Protein AF-A0A6B3NWQ7-F1 (afdb_monomer)

Sequence (117 aa):
MTVEFEESGMHFGPFEGAACFPIETSDIYKSLQANMKIVEFVLARSHGNEVAELLFVEAKSTVPRDAAPFMDEIRQKLTNALVLITAILLERHGPENKRALPADFQRIRLSSVAFKL

Secondary structure (DSSP, 8-state):
-EEEEEETTEEEEEEETTTEE-TTT-HHHHHT-SS----SEEEEEEETTEEEEEEEE---S---SS-HHHHHHHHHHHHHHHHHHHHHHTTTT-HHHHHHS-HHHHT--TTTPEEE-

pLDDT: mean 93.66, std 4.52, r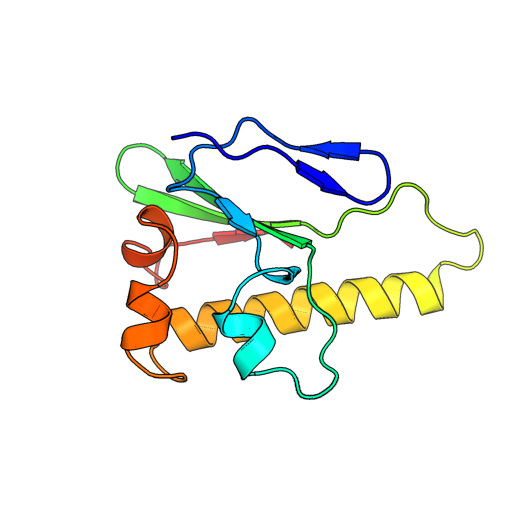ange [67.44, 98.44]

Mean predicted aligned error: 3.35 Å

Solvent-accessible surface area (backbone atoms only — not comparable to full-atom values): 6685 Å² total; per-residue (Å²): 109,71,41,68,54,74,48,66,92,42,81,46,67,82,32,53,39,41,30,44,38,55,46,62,81,29,67,69,45,62,76,63,67,74,89,68,61,57,26,48,30,38,37,52,42,63,64,83,96,40,45,42,32,40,41,55,41,70,70,67,78,74,81,62,92,76,40,66,72,57,49,52,49,50,51,45,12,50,50,44,39,53,52,50,54,52,34,29,76,68,37,72,68,40,65,66,52,30,68,69,42,31,63,47,64,65,65,53,48,84,92,70,42,42,81,44,120

Organism: NCBI:txid2708063

Foldseek 3Di:
DFDWDADQNDIDDRDDQLFKAQLVPDPLCVVVDPVQAAARIWGFDDDPPARAEIEGHHDHPDADPPNPVVVVSVVRRLVVHVVSLVCVQVCVVHVVSLVVHRNNSVRHDPVRHYYHD

Structure (mmCIF, N/CA/C/O backbone):
data_AF-A0A6B3NWQ7-F1
#
_entry.id   AF-A0A6B3NWQ7-F1
#
loop_
_atom_site.group_PDB
_atom_site.id
_atom_site.type_symbol
_atom_site.label_atom_id
_atom_site.label_alt_id
_atom_site.label_comp_id
_atom_site.label_asym_id
_atom_site.label_entity_id
_atom_site.label_seq_id
_atom_site.pdbx_PDB_ins_code
_atom_site.Cartn_x
_atom_site.Cartn_y
_atom_site.Cartn_z
_atom_site.occupancy
_atom_site.B_iso_or_equiv
_atom_site.auth_seq_id
_atom_site.auth_comp_id
_atom_site.auth_asym_id
_atom_site.auth_atom_id
_atom_site.pdbx_PDB_model_num
ATOM 1 N N . MET A 1 1 ? -7.558 16.832 7.592 1.00 84.19 1 MET A N 1
ATOM 2 C CA . MET A 1 1 ? -6.353 17.418 6.960 1.00 84.19 1 MET A CA 1
ATOM 3 C C . MET A 1 1 ? -6.101 16.607 5.712 1.00 84.19 1 MET A C 1
ATOM 5 O O . MET A 1 1 ? -6.170 15.387 5.810 1.00 84.19 1 MET A O 1
ATOM 9 N N . THR A 1 2 ? -5.887 17.258 4.574 1.00 94.44 2 THR A N 1
ATOM 10 C CA . THR A 1 2 ? -5.625 16.583 3.300 1.00 94.44 2 THR A CA 1
ATOM 11 C C . THR A 1 2 ? -4.124 16.407 3.066 1.00 94.44 2 THR A C 1
ATOM 13 O O . THR A 1 2 ? -3.310 17.074 3.705 1.00 94.44 2 THR A O 1
ATOM 16 N N . VAL A 1 3 ? -3.770 15.477 2.185 1.00 93.88 3 VAL A N 1
ATOM 17 C CA . VAL A 1 3 ? -2.406 15.156 1.760 1.00 93.88 3 VAL A CA 1
ATOM 18 C C . VAL A 1 3 ? -2.346 15.273 0.238 1.00 93.88 3 VAL A C 1
ATOM 20 O O . VAL A 1 3 ? -3.188 14.707 -0.462 1.00 93.88 3 VAL A O 1
ATOM 23 N N . GLU A 1 4 ? -1.355 16.017 -0.244 1.00 96.31 4 GLU A N 1
ATOM 24 C CA . GLU A 1 4 ? -1.031 16.237 -1.655 1.00 96.31 4 GLU A CA 1
ATOM 25 C C . GLU A 1 4 ? 0.484 16.137 -1.821 1.00 96.31 4 GLU A C 1
ATOM 27 O O . GLU A 1 4 ? 1.230 16.528 -0.919 1.00 96.31 4 GLU A O 1
ATOM 32 N N . PHE A 1 5 ? 0.938 15.580 -2.940 1.00 94.38 5 PHE A N 1
ATOM 33 C CA . PHE A 1 5 ? 2.360 15.427 -3.240 1.00 94.38 5 PHE A CA 1
ATOM 34 C C . PHE A 1 5 ? 2.587 15.166 -4.732 1.00 94.38 5 PHE A C 1
ATOM 36 O O . PHE A 1 5 ? 1.671 14.774 -5.461 1.00 94.38 5 PHE A O 1
ATOM 43 N N . GLU A 1 6 ? 3.822 15.379 -5.180 1.00 94.56 6 GLU A N 1
ATOM 44 C CA . GLU A 1 6 ? 4.261 15.086 -6.542 1.00 94.56 6 GLU A CA 1
ATOM 45 C C . GLU A 1 6 ? 5.161 13.853 -6.548 1.00 94.56 6 GLU A C 1
ATOM 47 O O . GLU A 1 6 ? 6.160 13.834 -5.839 1.00 94.56 6 GLU A O 1
ATOM 52 N N . GLU A 1 7 ? 4.845 12.856 -7.378 1.00 93.00 7 GLU A N 1
ATOM 53 C CA . GLU A 1 7 ? 5.699 11.682 -7.582 1.00 93.00 7 GLU A CA 1
ATOM 54 C C . GLU A 1 7 ? 5.826 11.335 -9.057 1.00 93.00 7 GLU A C 1
ATOM 56 O O . GLU A 1 7 ? 4.848 11.339 -9.810 1.00 93.00 7 GLU A O 1
ATOM 61 N N . SER A 1 8 ? 7.050 11.033 -9.497 1.00 89.31 8 SER A N 1
ATOM 62 C CA . SER A 1 8 ? 7.358 10.765 -10.910 1.00 89.31 8 SER A CA 1
ATOM 63 C C . SER A 1 8 ? 6.816 11.837 -11.880 1.00 89.31 8 SER A C 1
ATOM 65 O O . SER A 1 8 ? 6.440 11.524 -13.008 1.00 89.31 8 SER A O 1
ATOM 67 N N . GLY A 1 9 ? 6.758 13.107 -11.461 1.00 91.44 9 GLY A N 1
ATOM 68 C CA . GLY A 1 9 ? 6.219 14.213 -12.267 1.00 91.44 9 GLY A CA 1
ATOM 69 C C . GLY A 1 9 ? 4.689 14.241 -12.391 1.00 91.44 9 GLY A C 1
ATOM 70 O O . GLY A 1 9 ? 4.164 14.912 -13.278 1.00 91.44 9 GLY A O 1
ATOM 71 N N . MET A 1 10 ? 3.973 13.506 -11.537 1.00 92.69 10 MET A N 1
ATOM 72 C CA . MET A 1 10 ? 2.512 13.498 -11.443 1.00 92.69 10 MET A CA 1
ATOM 73 C C . MET A 1 10 ? 2.069 14.063 -10.094 1.00 92.69 10 MET A C 1
ATOM 75 O O . MET A 1 10 ? 2.694 13.783 -9.077 1.00 92.69 10 MET A O 1
ATOM 79 N N . HIS A 1 11 ? 0.968 14.814 -10.080 1.00 95.00 11 HIS A N 1
ATOM 80 C CA . HIS A 1 11 ? 0.368 15.344 -8.856 1.00 95.00 11 HIS A CA 1
ATOM 81 C C . HIS A 1 11 ? -0.707 14.390 -8.324 1.00 95.00 11 HIS A C 1
ATOM 83 O O . HIS A 1 11 ? -1.620 14.009 -9.063 1.00 95.00 11 HIS A O 1
ATOM 89 N N . PHE A 1 12 ? -0.629 14.035 -7.042 1.00 95.62 12 PHE A N 1
ATOM 90 C CA . PHE A 1 12 ? -1.570 13.146 -6.368 1.00 95.62 12 PHE A CA 1
ATOM 91 C C . PHE A 1 12 ? -2.305 13.862 -5.231 1.00 95.62 12 PHE A C 1
ATOM 93 O O . PHE A 1 12 ? -1.713 14.627 -4.474 1.00 95.62 12 PHE A O 1
ATOM 100 N N . GLY A 1 13 ? -3.601 13.568 -5.095 1.00 95.25 13 GLY A N 1
ATOM 101 C CA . GLY A 1 13 ? -4.487 14.176 -4.104 1.00 95.25 13 GLY A CA 1
ATOM 102 C C . GLY A 1 13 ? -5.329 15.341 -4.653 1.00 95.25 13 GLY A C 1
ATOM 103 O O . GLY A 1 13 ? -5.388 15.533 -5.872 1.00 95.25 13 GLY A O 1
ATOM 104 N N . PRO A 1 14 ? -6.021 16.094 -3.777 1.00 96.00 14 PRO A N 1
ATOM 105 C CA . PRO A 1 14 ? -6.060 15.921 -2.323 1.00 96.00 14 PRO A CA 1
ATOM 106 C C . PRO A 1 14 ? -6.665 14.590 -1.894 1.00 96.00 14 PRO A C 1
ATOM 108 O O . PRO A 1 14 ? -7.764 14.223 -2.308 1.00 96.00 14 PRO A O 1
ATOM 111 N N . PHE A 1 15 ? -5.964 13.890 -1.007 1.00 96.44 15 PHE A N 1
ATOM 112 C CA . PHE A 1 15 ? -6.511 12.752 -0.276 1.00 96.44 15 PHE A CA 1
ATOM 113 C C . PHE A 1 15 ? -6.753 13.127 1.177 1.00 96.44 15 PHE A C 1
ATOM 115 O O . PHE A 1 15 ? -6.005 13.913 1.750 1.00 96.44 15 PHE A O 1
ATOM 122 N N . GLU A 1 16 ? -7.757 12.533 1.814 1.00 96.31 16 GLU A N 1
ATOM 123 C CA . GLU A 1 16 ? -7.884 12.635 3.265 1.00 96.31 16 GLU A CA 1
ATOM 124 C C . GLU A 1 16 ? -6.661 11.999 3.933 1.00 96.31 16 GLU A C 1
ATOM 126 O O . GLU A 1 16 ? -6.307 10.855 3.647 1.00 96.31 16 GLU A O 1
ATOM 131 N N . GLY A 1 17 ? -6.024 12.711 4.863 1.00 95.38 17 GLY A N 1
ATOM 132 C CA . GLY A 1 17 ? -4.836 12.211 5.558 1.00 95.38 17 GLY A CA 1
ATOM 133 C C . GLY A 1 17 ? -5.108 10.968 6.404 1.00 95.38 17 GLY A 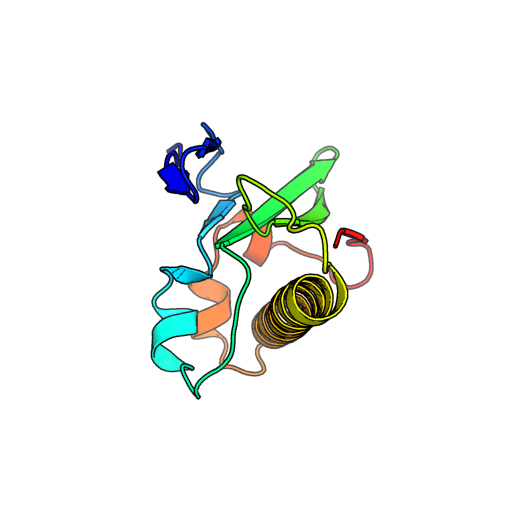C 1
ATOM 134 O O . GLY A 1 17 ? -4.187 10.219 6.694 1.00 95.38 17 GLY A O 1
ATOM 135 N N . ALA A 1 18 ? -6.371 10.710 6.759 1.00 96.19 18 ALA A N 1
ATOM 136 C CA . ALA A 1 18 ? -6.791 9.460 7.390 1.00 96.19 18 ALA A CA 1
ATOM 137 C C . ALA A 1 18 ? -6.737 8.255 6.433 1.00 96.19 18 ALA A C 1
ATOM 139 O O . ALA A 1 18 ? -6.559 7.131 6.902 1.00 96.19 18 ALA A O 1
ATOM 140 N N . ALA A 1 19 ? -6.867 8.502 5.128 1.00 96.62 19 ALA A N 1
ATOM 141 C CA . ALA A 1 19 ? -7.031 7.503 4.080 1.00 96.62 19 ALA A CA 1
ATOM 142 C C . ALA A 1 19 ? -5.775 7.303 3.218 1.00 96.62 19 ALA A C 1
ATOM 144 O O . ALA A 1 19 ? -5.718 6.346 2.453 1.00 96.62 19 ALA A O 1
ATOM 145 N N . CYS A 1 20 ? -4.766 8.170 3.320 1.00 97.69 20 CYS A N 1
ATOM 146 C CA . CYS A 1 20 ? -3.546 8.085 2.521 1.00 97.69 20 CYS A CA 1
ATOM 147 C C . CYS A 1 20 ? -2.329 7.785 3.392 1.00 97.69 20 CYS A C 1
ATOM 149 O O . CYS A 1 20 ? -2.036 8.524 4.330 1.00 97.69 20 CYS A O 1
ATOM 151 N N . PHE A 1 21 ? -1.591 6.732 3.043 1.00 97.25 21 PHE A N 1
ATOM 152 C CA . PHE A 1 21 ? -0.323 6.384 3.670 1.00 97.25 21 PHE A CA 1
ATOM 153 C C . PHE A 1 21 ? 0.837 6.508 2.666 1.00 97.25 21 PHE A C 1
ATOM 155 O O . PHE A 1 21 ? 1.013 5.602 1.848 1.00 97.25 21 PHE A O 1
ATOM 162 N N . PRO A 1 22 ? 1.638 7.592 2.721 1.00 95.81 22 PRO A N 1
ATOM 163 C CA . PRO A 1 22 ? 2.853 7.762 1.918 1.00 95.81 22 PRO A CA 1
ATOM 164 C C . PRO A 1 22 ? 3.961 6.832 2.434 1.00 95.81 22 PRO A C 1
ATOM 166 O O . PRO A 1 22 ? 4.822 7.216 3.226 1.00 95.81 22 PRO A O 1
ATOM 169 N N . ILE A 1 23 ? 3.873 5.551 2.077 1.00 95.31 23 ILE A N 1
ATOM 170 C CA . ILE A 1 23 ? 4.696 4.498 2.674 1.00 95.31 23 ILE A CA 1
ATOM 171 C C . ILE A 1 23 ? 6.186 4.697 2.382 1.00 95.31 23 ILE A C 1
ATOM 173 O O . ILE A 1 23 ? 6.985 4.484 3.294 1.00 95.31 23 ILE A O 1
ATOM 177 N N . GLU A 1 24 ? 6.562 5.167 1.186 1.00 94.62 24 GLU A N 1
ATOM 178 C CA . GLU A 1 24 ? 7.970 5.367 0.811 1.00 94.62 24 GLU A CA 1
ATOM 179 C C . GLU A 1 24 ? 8.676 6.401 1.704 1.00 94.62 24 GLU A C 1
ATOM 181 O O . GLU A 1 24 ? 9.834 6.229 2.092 1.00 94.62 24 GLU A O 1
ATOM 186 N N . THR A 1 25 ? 7.964 7.449 2.116 1.00 92.44 25 THR A N 1
ATOM 187 C CA . THR A 1 25 ? 8.524 8.520 2.952 1.00 92.44 25 THR A CA 1
ATOM 188 C C . THR A 1 25 ? 8.254 8.327 4.447 1.00 92.44 25 THR A C 1
ATOM 190 O O . THR A 1 25 ? 8.761 9.102 5.268 1.00 92.44 25 THR A O 1
ATOM 193 N N . SER A 1 26 ? 7.520 7.275 4.824 1.00 92.62 26 SER A N 1
ATOM 194 C CA . SER A 1 26 ? 7.131 6.993 6.209 1.00 92.62 26 SER A CA 1
ATOM 195 C C . SER A 1 26 ? 8.304 6.577 7.104 1.00 92.62 26 SER A C 1
ATOM 197 O O . SER A 1 26 ? 9.211 5.849 6.694 1.00 92.62 26 SER A O 1
ATOM 199 N N . ASP A 1 27 ? 8.250 6.972 8.378 1.00 92.31 27 ASP A N 1
ATOM 200 C CA . ASP A 1 27 ? 9.250 6.565 9.375 1.00 92.31 27 ASP A CA 1
ATOM 201 C C . ASP A 1 27 ? 9.224 5.054 9.637 1.00 92.31 27 ASP A C 1
ATOM 203 O O . ASP A 1 27 ? 10.271 4.446 9.865 1.00 92.31 27 ASP A O 1
ATOM 207 N N . ILE A 1 28 ? 8.044 4.431 9.519 1.00 91.19 28 ILE A N 1
ATOM 208 C CA . ILE A 1 28 ? 7.877 2.977 9.624 1.00 91.19 28 ILE A CA 1
ATOM 209 C C . ILE A 1 28 ? 8.771 2.287 8.590 1.00 91.19 28 ILE A C 1
ATOM 211 O O . ILE A 1 28 ? 9.595 1.448 8.948 1.00 91.19 28 ILE A O 1
ATOM 215 N N . TYR A 1 29 ? 8.663 2.670 7.316 1.00 91.69 29 TYR A N 1
ATOM 216 C CA . TYR A 1 29 ? 9.481 2.088 6.256 1.00 91.69 29 TYR A CA 1
ATOM 217 C C . TYR A 1 29 ? 10.971 2.417 6.420 1.00 91.69 29 TYR A C 1
ATOM 219 O O . TYR A 1 29 ? 11.797 1.510 6.321 1.00 91.69 29 TYR A O 1
ATOM 227 N N . LYS A 1 30 ? 11.326 3.668 6.751 1.00 91.06 30 LYS A N 1
ATOM 228 C CA . LYS A 1 30 ? 12.725 4.071 7.000 1.00 91.06 30 LYS A CA 1
ATOM 229 C C . LYS A 1 30 ? 13.381 3.245 8.108 1.00 91.06 30 LYS A C 1
ATOM 231 O O . LYS A 1 30 ? 14.537 2.861 7.974 1.00 91.06 30 LYS A O 1
ATOM 236 N N . SER A 1 31 ? 12.645 2.922 9.172 1.00 87.88 31 SER A N 1
ATOM 237 C CA . SER A 1 31 ? 13.154 2.089 10.270 1.00 87.88 31 SER A CA 1
ATOM 238 C C . SER A 1 31 ? 13.399 0.628 9.868 1.00 87.88 31 SER A C 1
ATOM 240 O O . SER A 1 31 ? 14.233 -0.049 10.465 1.00 87.88 31 SER A O 1
ATOM 242 N N . LEU A 1 32 ? 12.696 0.150 8.837 1.00 83.12 32 LEU A N 1
ATOM 243 C CA . LEU A 1 32 ? 12.759 -1.222 8.332 1.00 83.12 32 LEU A CA 1
ATOM 244 C C . LEU A 1 32 ? 13.655 -1.364 7.092 1.00 83.12 32 LEU A C 1
ATOM 246 O O . LEU A 1 32 ? 13.755 -2.467 6.552 1.00 83.12 32 LEU A O 1
ATOM 250 N N . GLN A 1 33 ? 14.282 -0.283 6.611 1.00 76.12 33 GLN A N 1
ATOM 251 C CA . GLN A 1 33 ? 15.027 -0.275 5.350 1.00 76.12 33 GLN A CA 1
ATOM 252 C C . GLN A 1 33 ? 16.179 -1.295 5.343 1.00 76.12 33 GLN A C 1
ATOM 254 O O . GLN A 1 33 ? 17.284 -1.045 5.816 1.00 76.12 33 GLN A O 1
ATOM 259 N N . ALA A 1 34 ? 15.916 -2.439 4.712 1.00 67.44 34 ALA A N 1
ATOM 260 C CA . ALA A 1 34 ? 16.880 -3.487 4.391 1.00 67.44 34 ALA A CA 1
ATOM 261 C C . ALA A 1 34 ? 17.026 -3.639 2.862 1.00 67.44 34 ALA A C 1
ATOM 263 O O . ALA A 1 34 ? 16.913 -4.740 2.328 1.00 67.44 34 ALA A O 1
ATOM 264 N N . ASN A 1 35 ? 17.225 -2.525 2.139 1.00 77.44 35 ASN A N 1
ATOM 265 C CA . ASN A 1 35 ? 17.291 -2.471 0.663 1.00 77.44 35 ASN A CA 1
ATOM 266 C C . ASN A 1 35 ? 16.019 -2.968 -0.061 1.00 77.44 35 ASN A C 1
ATOM 268 O O . ASN A 1 35 ? 16.080 -3.493 -1.174 1.00 77.44 35 ASN A O 1
ATOM 272 N N . MET A 1 36 ? 14.852 -2.819 0.566 1.00 89.50 36 MET A N 1
ATOM 273 C CA . MET A 1 36 ? 13.572 -3.275 0.024 1.00 89.50 36 MET A CA 1
ATOM 274 C C . MET A 1 36 ? 12.940 -2.190 -0.853 1.00 89.50 36 MET A C 1
ATOM 276 O O . MET A 1 36 ? 12.693 -1.106 -0.357 1.00 89.50 36 MET A O 1
ATOM 280 N N . LYS A 1 37 ? 12.620 -2.465 -2.125 1.00 94.06 37 LYS A N 1
ATOM 281 C CA . LYS A 1 37 ? 11.832 -1.524 -2.948 1.00 94.06 37 LYS A CA 1
ATOM 282 C C . LYS A 1 37 ? 10.380 -1.474 -2.461 1.00 94.06 37 LYS A C 1
ATOM 284 O O . LYS A 1 37 ? 9.828 -2.526 -2.141 1.00 94.06 37 LYS A O 1
ATOM 289 N N . ILE A 1 38 ? 9.7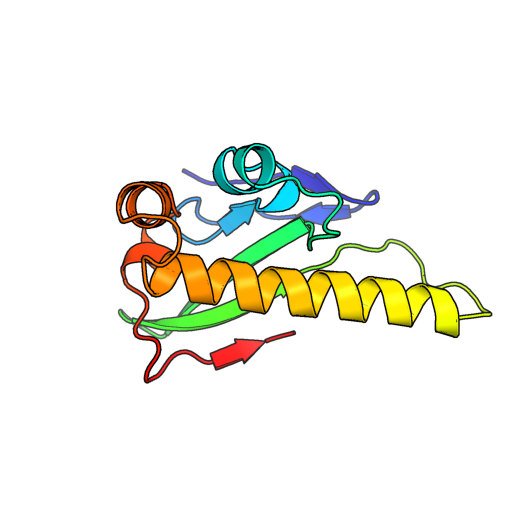51 -0.303 -2.460 1.00 96.44 38 ILE A N 1
ATOM 290 C CA . ILE A 1 38 ? 8.368 -0.110 -2.002 1.00 96.44 38 ILE A CA 1
ATOM 291 C C . ILE A 1 38 ? 7.591 0.775 -2.983 1.00 96.44 38 ILE A C 1
ATOM 293 O O . ILE A 1 38 ? 8.205 1.491 -3.771 1.00 96.44 38 ILE A O 1
ATOM 297 N N . VAL A 1 39 ? 6.261 0.668 -2.979 1.00 97.62 39 VAL A N 1
ATOM 298 C CA . VAL A 1 39 ? 5.382 1.594 -3.715 1.00 97.62 39 VAL A CA 1
ATOM 299 C C . VAL A 1 39 ? 5.401 2.978 -3.072 1.00 97.62 39 VAL A C 1
ATOM 301 O O . VAL A 1 39 ? 5.710 3.093 -1.890 1.00 97.62 39 VAL A O 1
ATOM 304 N N . GLU A 1 40 ? 4.996 4.001 -3.810 1.00 96.94 40 GLU A N 1
ATOM 305 C CA . GLU A 1 40 ? 4.980 5.381 -3.315 1.00 96.94 40 GLU A CA 1
ATOM 306 C C . GLU A 1 40 ? 4.005 5.563 -2.141 1.00 96.94 40 GLU A C 1
ATOM 308 O O . GLU A 1 40 ? 4.352 6.061 -1.064 1.00 96.94 40 GLU A O 1
ATOM 313 N N . PHE A 1 41 ? 2.766 5.093 -2.314 1.00 97.56 41 PHE A N 1
ATOM 314 C CA . PHE A 1 41 ? 1.726 5.234 -1.300 1.00 97.56 41 PHE A CA 1
ATOM 315 C C . PHE A 1 41 ? 0.651 4.148 -1.378 1.00 97.56 41 PHE A C 1
ATOM 317 O O . PHE A 1 41 ? 0.518 3.410 -2.358 1.00 97.56 41 PHE A O 1
ATOM 324 N N . VAL A 1 42 ? -0.135 4.057 -0.305 1.00 98.25 42 VAL A N 1
ATOM 325 C CA . VAL A 1 42 ? -1.305 3.185 -0.203 1.00 98.25 42 VAL A CA 1
ATOM 326 C C . VAL A 1 42 ? -2.525 4.030 0.151 1.00 98.25 42 VAL A C 1
ATOM 328 O O . VAL A 1 42 ? -2.449 4.885 1.035 1.00 98.25 42 VAL A O 1
ATOM 331 N N . LEU A 1 43 ? -3.654 3.785 -0.514 1.00 98.00 43 LEU A N 1
ATOM 332 C CA . LEU A 1 43 ? -4.934 4.428 -0.213 1.00 98.00 43 LEU A CA 1
ATOM 333 C C . LEU A 1 43 ? -5.913 3.443 0.417 1.00 98.00 43 LEU A C 1
ATOM 335 O O . LEU A 1 43 ? -6.126 2.353 -0.109 1.00 98.00 43 LEU A O 1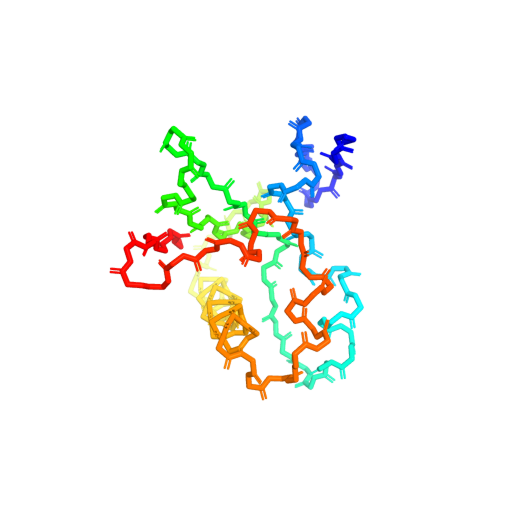
ATOM 339 N N . ALA A 1 44 ? -6.563 3.863 1.494 1.00 97.75 44 ALA A N 1
ATOM 340 C CA . ALA A 1 44 ? -7.735 3.212 2.053 1.00 97.75 44 ALA A CA 1
ATOM 341 C C . ALA A 1 44 ? -9.002 3.795 1.414 1.00 97.75 44 ALA A C 1
ATOM 343 O O . ALA A 1 44 ? -9.233 5.002 1.455 1.00 97.75 44 ALA A O 1
ATOM 344 N N . ARG A 1 45 ? -9.847 2.937 0.833 1.00 95.62 45 ARG A N 1
ATOM 345 C CA . ARG A 1 45 ? -11.154 3.336 0.299 1.00 95.62 45 ARG A CA 1
ATOM 346 C C . ARG A 1 45 ? -12.270 2.770 1.160 1.00 95.62 45 ARG A C 1
ATOM 348 O O . ARG A 1 45 ? -12.392 1.555 1.321 1.00 95.62 45 ARG A O 1
ATOM 355 N N . SER A 1 46 ? -13.107 3.664 1.673 1.00 92.38 46 SER A N 1
ATOM 356 C CA . SER A 1 46 ? -14.243 3.311 2.522 1.00 92.38 46 SER A CA 1
ATOM 357 C C . SER A 1 46 ? -15.530 3.172 1.716 1.00 92.38 46 SER A C 1
ATOM 359 O O . SER A 1 46 ? -15.839 4.020 0.881 1.00 92.38 46 SER A O 1
ATOM 361 N N . HIS A 1 47 ? -16.298 2.113 1.975 1.00 89.69 47 HIS A N 1
ATOM 362 C CA . HIS A 1 47 ? -17.667 1.948 1.484 1.00 89.69 47 HIS A CA 1
ATOM 363 C C . HIS A 1 47 ? -18.607 2.049 2.691 1.00 89.69 47 HIS A C 1
ATOM 365 O O . HIS A 1 47 ? -18.723 1.127 3.498 1.00 89.69 47 HIS A O 1
ATOM 371 N N . GLY A 1 48 ? -19.242 3.211 2.859 1.00 86.69 48 GLY A N 1
ATOM 372 C CA . GLY A 1 48 ? -19.935 3.539 4.105 1.00 86.69 48 GLY A CA 1
ATOM 373 C C . GLY A 1 48 ? -18.939 3.721 5.255 1.00 86.69 48 GLY A C 1
ATOM 374 O O . GLY A 1 48 ? -17.988 4.486 5.133 1.00 86.69 48 GLY A O 1
ATOM 375 N N . ASN A 1 49 ? -19.152 3.014 6.367 1.00 84.56 49 ASN A N 1
ATOM 376 C CA . ASN A 1 49 ? -18.332 3.146 7.582 1.00 84.56 49 ASN A CA 1
ATOM 377 C C . ASN A 1 49 ? -17.140 2.173 7.649 1.00 84.56 49 ASN A C 1
ATOM 379 O O . ASN A 1 49 ? -16.396 2.184 8.637 1.00 84.56 49 ASN A O 1
ATOM 383 N N . GLU A 1 50 ? -16.970 1.318 6.641 1.00 89.25 50 GLU A N 1
ATOM 384 C CA . GLU A 1 50 ? -15.924 0.297 6.606 1.00 89.25 50 GLU A CA 1
ATOM 385 C C . GLU A 1 50 ? -14.907 0.591 5.507 1.00 89.25 50 GLU A C 1
ATOM 387 O O . GLU A 1 50 ? -15.279 0.925 4.381 1.00 89.25 50 GLU A O 1
ATOM 392 N N . VAL A 1 51 ? -13.622 0.417 5.828 1.00 92.69 51 VAL A N 1
ATOM 393 C CA . VAL A 1 51 ? -12.558 0.396 4.820 1.00 92.69 51 VAL A CA 1
ATOM 394 C C . VAL A 1 51 ? -12.695 -0.898 4.034 1.00 92.69 51 VAL A C 1
ATOM 396 O O . VAL A 1 51 ? -12.429 -1.983 4.553 1.00 92.69 51 VAL A O 1
ATOM 399 N N . ALA A 1 52 ? -13.145 -0.770 2.793 1.00 94.00 52 ALA A N 1
ATOM 400 C CA . ALA A 1 52 ? -13.429 -1.896 1.921 1.00 94.00 52 ALA A CA 1
ATOM 401 C C . ALA A 1 52 ? -12.201 -2.300 1.106 1.00 94.00 52 ALA A C 1
ATOM 403 O O . ALA A 1 52 ? -12.059 -3.471 0.759 1.00 94.00 52 ALA A O 1
ATOM 404 N N . GLU A 1 53 ? -11.309 -1.355 0.796 1.00 97.69 53 GLU A N 1
ATOM 405 C CA . GLU A 1 53 ? -10.196 -1.613 -0.113 1.00 97.69 53 GLU A CA 1
ATOM 406 C C . GLU A 1 53 ? -8.908 -0.897 0.288 1.00 97.69 53 GLU A C 1
ATOM 408 O O . GLU A 1 53 ? -8.937 0.217 0.815 1.00 97.69 53 GLU A O 1
ATOM 413 N N . LEU A 1 54 ? -7.783 -1.535 -0.032 1.00 98.25 54 LEU A N 1
ATOM 414 C CA . LEU A 1 54 ? -6.447 -0.955 -0.023 1.00 98.25 54 LEU A CA 1
ATOM 415 C C . LEU A 1 54 ? -5.887 -0.933 -1.444 1.00 98.25 54 LEU A C 1
ATOM 417 O O . LEU A 1 54 ? -5.731 -1.991 -2.055 1.00 98.25 54 LEU A O 1
ATOM 421 N N . LEU A 1 55 ? -5.574 0.256 -1.954 1.00 98.25 55 LEU A N 1
ATOM 422 C CA . LEU A 1 55 ? -4.993 0.463 -3.278 1.00 98.25 55 LEU A CA 1
ATOM 423 C C . LEU A 1 55 ? -3.506 0.772 -3.131 1.00 98.25 55 LEU A C 1
ATOM 425 O O . LEU A 1 55 ? -3.149 1.760 -2.494 1.00 98.25 55 LEU A O 1
ATOM 429 N N . PHE A 1 56 ? -2.658 -0.061 -3.722 1.00 98.44 56 PHE A N 1
ATOM 430 C CA . PHE A 1 56 ? -1.207 0.095 -3.719 1.00 98.44 5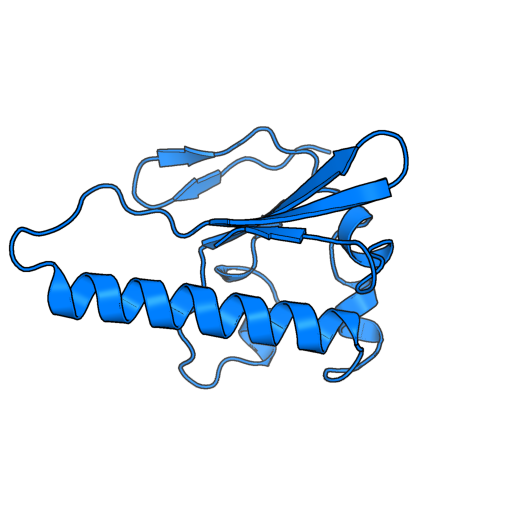6 PHE A CA 1
ATOM 431 C C . PHE A 1 56 ? -0.797 0.820 -4.992 1.00 98.44 56 PHE A C 1
ATOM 433 O O . PHE A 1 56 ? -1.101 0.352 -6.086 1.00 98.44 56 PHE A O 1
ATOM 440 N N . VAL A 1 57 ? -0.140 1.970 -4.857 1.00 97.44 57 VAL A N 1
ATOM 441 C CA . VAL A 1 57 ? 0.120 2.848 -5.998 1.00 97.44 57 VAL A CA 1
ATOM 442 C C . VAL A 1 57 ? 1.613 3.046 -6.181 1.00 97.44 57 VAL A C 1
ATOM 444 O O . VAL A 1 57 ? 2.270 3.718 -5.391 1.00 97.44 57 VAL A O 1
ATOM 447 N N . GLU A 1 58 ? 2.131 2.467 -7.262 1.00 96.69 58 GLU A N 1
ATOM 448 C CA . GLU A 1 58 ? 3.445 2.795 -7.804 1.00 96.69 58 GLU A CA 1
ATOM 449 C C . GLU A 1 58 ? 3.281 3.830 -8.918 1.00 96.69 58 GLU A C 1
ATOM 451 O O . GLU A 1 58 ? 2.641 3.566 -9.938 1.00 96.69 58 GLU A O 1
ATOM 456 N N . ALA A 1 59 ? 3.865 5.011 -8.733 1.00 93.56 59 ALA A N 1
ATOM 457 C CA . ALA A 1 59 ? 3.810 6.076 -9.721 1.00 93.56 59 ALA A CA 1
ATOM 458 C C . ALA A 1 59 ? 4.935 5.900 -10.750 1.00 93.56 59 ALA A C 1
ATOM 460 O O . ALA A 1 59 ? 6.108 5.863 -10.395 1.00 93.56 59 ALA A O 1
ATOM 461 N N . LYS A 1 60 ? 4.594 5.828 -12.042 1.00 91.62 60 LYS A N 1
ATOM 462 C CA . LYS A 1 60 ? 5.556 5.871 -13.154 1.00 91.62 60 LYS A CA 1
ATOM 463 C C . LYS A 1 60 ? 5.028 6.794 -14.248 1.00 91.62 60 LYS A C 1
ATOM 465 O O . LYS A 1 60 ? 3.893 6.643 -14.685 1.00 91.62 60 LYS A O 1
ATOM 470 N N . SER A 1 61 ? 5.852 7.725 -14.723 1.00 89.25 61 SER A N 1
ATOM 471 C CA . SER A 1 61 ? 5.480 8.628 -15.825 1.00 89.25 61 SER A CA 1
ATOM 472 C C . SER A 1 61 ? 5.478 7.947 -17.191 1.00 89.25 61 SER A C 1
ATOM 474 O O . SER A 1 61 ? 4.814 8.407 -18.117 1.00 89.25 61 SER A O 1
ATOM 476 N N . THR A 1 62 ? 6.246 6.866 -17.339 1.00 88.56 62 THR A N 1
ATOM 477 C CA . THR A 1 62 ? 6.420 6.143 -18.601 1.00 88.56 62 THR A CA 1
ATOM 478 C C . THR A 1 62 ? 6.673 4.658 -18.352 1.00 88.56 62 THR A C 1
ATOM 480 O O . THR A 1 62 ? 7.096 4.258 -17.266 1.00 88.56 62 THR A O 1
ATOM 483 N N . VAL A 1 63 ? 6.433 3.842 -19.380 1.00 89.75 63 VAL A N 1
ATOM 484 C CA . VAL A 1 63 ? 6.794 2.419 -19.412 1.00 89.75 63 VAL A CA 1
ATOM 485 C C . VAL A 1 63 ? 7.778 2.212 -20.570 1.00 89.75 63 VAL A C 1
ATOM 487 O O . VAL A 1 63 ? 7.452 2.581 -21.703 1.00 89.75 63 VAL A O 1
ATOM 490 N N . PRO A 1 64 ? 8.985 1.670 -20.327 1.00 90.75 64 PRO A N 1
ATOM 491 C CA . PRO A 1 64 ? 9.976 1.457 -21.377 1.00 90.75 64 PRO A CA 1
ATOM 492 C C . PRO A 1 64 ? 9.543 0.356 -22.356 1.00 90.75 64 PRO A C 1
ATOM 494 O O . PRO A 1 64 ? 8.728 -0.508 -22.037 1.00 90.75 64 PRO A O 1
ATOM 497 N N . ARG A 1 65 ? 10.130 0.363 -23.563 1.00 90.19 65 ARG A N 1
ATOM 498 C CA . ARG A 1 65 ? 9.845 -0.642 -24.605 1.00 90.19 65 ARG A CA 1
ATOM 499 C C . ARG A 1 65 ? 10.266 -2.053 -24.191 1.00 90.19 65 ARG A C 1
ATOM 501 O O . ARG A 1 65 ? 9.539 -3.001 -24.472 1.00 90.19 65 ARG A O 1
ATOM 508 N N . ASP A 1 66 ? 11.428 -2.185 -23.549 1.00 89.88 66 ASP A N 1
ATOM 509 C CA . ASP A 1 66 ? 11.797 -3.418 -22.854 1.00 89.88 66 ASP A CA 1
ATOM 510 C C . ASP A 1 66 ? 11.207 -3.382 -21.443 1.00 89.88 66 ASP A C 1
ATOM 512 O O . ASP A 1 66 ? 11.788 -2.838 -20.503 1.00 89.88 66 ASP A O 1
ATOM 516 N N . ALA A 1 67 ? 9.983 -3.887 -21.333 1.00 92.56 67 ALA A N 1
ATOM 517 C CA . ALA A 1 67 ? 9.201 -3.781 -20.115 1.00 92.56 67 ALA A CA 1
ATOM 518 C C . ALA A 1 67 ? 9.555 -4.854 -19.076 1.00 92.56 67 ALA A C 1
ATOM 520 O O . ALA A 1 67 ? 9.110 -4.727 -17.942 1.00 92.56 67 ALA A O 1
ATOM 521 N N . ALA A 1 68 ? 10.320 -5.903 -19.404 1.00 93.62 68 ALA A N 1
ATOM 522 C CA . ALA A 1 68 ? 10.465 -7.039 -18.488 1.00 93.62 68 ALA A CA 1
ATOM 523 C C . ALA A 1 68 ? 11.184 -6.665 -17.173 1.00 93.62 68 ALA A C 1
ATOM 525 O O . ALA A 1 68 ? 10.592 -6.870 -16.110 1.00 93.62 68 ALA A O 1
ATOM 526 N N . PRO A 1 69 ? 12.371 -6.018 -17.191 1.00 92.44 69 PRO A N 1
ATOM 527 C CA . PRO A 1 69 ? 13.046 -5.608 -15.954 1.00 92.44 69 PRO A CA 1
ATOM 528 C C . PRO A 1 69 ? 12.253 -4.551 -15.173 1.00 92.44 69 PRO A C 1
ATOM 530 O O . PRO A 1 69 ? 12.268 -4.512 -13.944 1.00 92.44 69 PRO A O 1
ATOM 533 N N . PHE A 1 70 ? 11.530 -3.697 -15.898 1.00 93.38 70 PHE A N 1
ATOM 534 C CA . PHE A 1 70 ? 10.676 -2.663 -15.327 1.00 93.38 70 PHE A CA 1
ATOM 535 C C . PHE A 1 70 ? 9.457 -3.259 -14.605 1.00 93.38 70 PHE A C 1
ATOM 537 O O . PHE A 1 70 ? 9.145 -2.875 -13.480 1.00 93.38 70 PHE A O 1
ATOM 544 N N . MET A 1 71 ? 8.798 -4.245 -15.214 1.00 94.56 71 MET A N 1
ATOM 545 C CA . MET A 1 71 ? 7.677 -4.960 -14.607 1.00 94.56 71 MET A CA 1
ATOM 546 C C . MET A 1 71 ? 8.122 -5.822 -13.424 1.00 94.56 71 MET A C 1
ATOM 548 O O . MET A 1 71 ? 7.382 -5.944 -12.450 1.00 94.56 71 MET A O 1
ATOM 552 N N . ASP A 1 72 ? 9.335 -6.380 -13.468 1.00 95.31 72 ASP A N 1
ATOM 553 C CA . ASP A 1 72 ? 9.925 -7.084 -12.327 1.00 95.31 72 ASP A CA 1
ATOM 554 C C . ASP A 1 72 ? 10.097 -6.161 -11.114 1.00 95.31 72 ASP A C 1
ATOM 556 O O . ASP A 1 72 ? 9.789 -6.560 -9.987 1.00 95.31 72 ASP A O 1
ATOM 560 N N . GLU A 1 73 ? 10.527 -4.916 -11.334 1.00 94.62 73 GLU A N 1
ATOM 561 C CA . GLU A 1 73 ? 10.599 -3.900 -10.283 1.00 94.62 73 GLU A CA 1
ATOM 562 C C . GLU A 1 73 ? 9.217 -3.550 -9.724 1.00 94.62 73 GLU A C 1
ATOM 564 O O . GLU A 1 73 ? 9.049 -3.542 -8.503 1.00 94.62 73 GLU A O 1
ATOM 569 N N . ILE A 1 74 ? 8.227 -3.299 -10.589 1.00 95.69 74 ILE A N 1
ATOM 570 C CA . ILE A 1 74 ? 6.854 -2.992 -10.159 1.00 95.69 74 ILE A CA 1
ATOM 571 C C . ILE A 1 74 ? 6.292 -4.146 -9.327 1.00 95.69 74 ILE A C 1
ATOM 573 O O . ILE A 1 74 ? 5.784 -3.929 -8.226 1.00 95.69 74 ILE A O 1
ATOM 577 N N . ARG A 1 75 ? 6.453 -5.390 -9.796 1.00 96.38 75 ARG A N 1
ATOM 578 C CA . ARG A 1 75 ? 6.045 -6.587 -9.052 1.00 96.38 75 ARG A CA 1
ATOM 579 C C . ARG A 1 75 ? 6.712 -6.636 -7.680 1.00 96.38 75 ARG A C 1
ATOM 581 O O . ARG A 1 75 ? 6.039 -6.944 -6.697 1.00 96.38 75 ARG A O 1
ATOM 588 N N . GLN A 1 76 ? 8.014 -6.352 -7.600 1.00 96.25 76 GLN A N 1
ATOM 589 C CA . GLN A 1 76 ? 8.745 -6.349 -6.334 1.00 96.25 76 GLN A CA 1
ATOM 590 C C . GLN A 1 76 ? 8.199 -5.281 -5.377 1.00 96.25 76 GLN A C 1
ATOM 592 O O . GLN A 1 76 ? 7.889 -5.610 -4.234 1.00 96.25 76 GLN A O 1
ATOM 597 N N . LYS A 1 77 ? 8.020 -4.039 -5.843 1.00 97.25 77 LYS A N 1
ATOM 598 C CA . LYS A 1 77 ? 7.459 -2.938 -5.046 1.00 97.25 77 LYS A CA 1
ATOM 599 C C . LYS A 1 77 ? 6.064 -3.272 -4.506 1.00 97.25 77 LYS A C 1
ATOM 601 O O . LYS A 1 77 ? 5.834 -3.162 -3.302 1.00 97.25 77 LYS A O 1
ATOM 606 N N . LEU A 1 78 ? 5.170 -3.751 -5.372 1.00 98.06 78 LEU A N 1
ATOM 607 C CA . LEU A 1 78 ? 3.804 -4.153 -5.018 1.00 98.06 78 LEU A CA 1
ATOM 608 C C . LEU A 1 78 ? 3.786 -5.296 -3.992 1.00 98.06 78 LEU A C 1
ATOM 610 O O . LEU A 1 78 ? 3.092 -5.217 -2.979 1.00 98.06 78 LEU A O 1
ATOM 614 N N . THR A 1 79 ? 4.594 -6.336 -4.219 1.00 97.19 79 THR A N 1
ATOM 615 C CA . THR A 1 79 ? 4.690 -7.492 -3.311 1.00 97.19 79 THR A CA 1
ATOM 616 C C . THR A 1 79 ? 5.196 -7.068 -1.936 1.00 97.19 79 THR A C 1
ATOM 618 O O . THR A 1 79 ? 4.601 -7.419 -0.917 1.00 97.19 79 THR A O 1
ATOM 621 N N . ASN A 1 80 ? 6.269 -6.280 -1.898 1.00 96.31 80 ASN A N 1
ATOM 622 C CA . ASN A 1 80 ? 6.864 -5.806 -0.655 1.00 96.31 80 ASN A CA 1
ATOM 623 C C . ASN A 1 80 ? 5.890 -4.931 0.135 1.00 96.31 80 ASN A C 1
ATOM 625 O O . ASN A 1 80 ? 5.763 -5.097 1.346 1.00 96.31 80 ASN A O 1
ATOM 629 N N . ALA A 1 81 ? 5.159 -4.045 -0.544 1.00 97.00 81 ALA A N 1
ATOM 630 C CA . ALA A 1 81 ? 4.178 -3.181 0.097 1.00 97.00 81 ALA A CA 1
ATOM 631 C C . ALA A 1 81 ? 3.010 -3.972 0.680 1.00 97.00 81 ALA A C 1
ATOM 633 O O . ALA A 1 81 ? 2.637 -3.747 1.832 1.00 97.00 81 ALA A O 1
ATOM 634 N N . LEU A 1 82 ? 2.481 -4.944 -0.065 1.00 97.50 82 LEU A N 1
ATOM 635 C CA . LEU A 1 82 ? 1.426 -5.828 0.422 1.00 97.50 82 LEU A CA 1
ATOM 636 C C . LEU A 1 82 ? 1.861 -6.587 1.676 1.00 97.50 82 LEU A C 1
ATOM 638 O O . LEU A 1 82 ? 1.125 -6.620 2.665 1.00 97.50 82 LEU A O 1
ATOM 642 N N . VAL A 1 83 ? 3.055 -7.183 1.642 1.00 95.69 83 VAL A N 1
ATOM 643 C CA . VAL A 1 83 ? 3.604 -7.939 2.772 1.00 95.69 83 VAL A CA 1
ATOM 644 C C . VAL A 1 83 ? 3.810 -7.024 3.975 1.00 95.69 83 VAL A C 1
ATOM 646 O O . VAL A 1 83 ? 3.356 -7.360 5.068 1.00 95.69 83 VAL A O 1
ATOM 649 N N . LEU A 1 84 ? 4.430 -5.858 3.778 1.00 95.19 84 LEU A N 1
ATOM 650 C CA . LEU A 1 84 ? 4.721 -4.913 4.851 1.00 95.19 84 LEU A CA 1
ATOM 651 C C . LEU A 1 84 ? 3.439 -4.389 5.510 1.00 95.19 84 LEU A C 1
ATOM 653 O O . LEU A 1 84 ? 3.300 -4.473 6.729 1.00 95.19 84 LEU A O 1
ATOM 657 N N . ILE A 1 85 ? 2.473 -3.908 4.723 1.00 96.25 85 ILE A N 1
ATOM 658 C CA . ILE A 1 85 ? 1.194 -3.417 5.254 1.00 96.25 85 ILE A CA 1
ATOM 659 C C . ILE A 1 85 ? 0.459 -4.524 6.004 1.00 96.25 85 ILE A C 1
ATOM 661 O O . ILE A 1 85 ? -0.000 -4.308 7.125 1.00 96.25 85 ILE A O 1
ATOM 665 N N . THR A 1 86 ? 0.400 -5.728 5.436 1.00 96.31 86 THR A N 1
ATOM 666 C CA . THR A 1 86 ? -0.235 -6.873 6.100 1.00 96.31 86 THR A CA 1
ATOM 667 C C . THR A 1 86 ? 0.453 -7.198 7.427 1.00 96.31 86 THR A C 1
ATOM 669 O O . THR A 1 86 ? -0.218 -7.397 8.441 1.00 96.31 86 THR A O 1
ATOM 672 N N . ALA A 1 87 ? 1.787 -7.196 7.458 1.00 95.06 87 ALA A N 1
ATOM 673 C CA . ALA A 1 87 ? 2.565 -7.451 8.663 1.00 95.06 87 ALA A CA 1
ATOM 674 C C . ALA A 1 87 ? 2.334 -6.383 9.746 1.00 95.06 87 ALA A C 1
ATOM 676 O O . ALA A 1 87 ? 2.177 -6.736 10.916 1.00 95.06 87 ALA A O 1
ATOM 677 N N . ILE A 1 88 ? 2.251 -5.10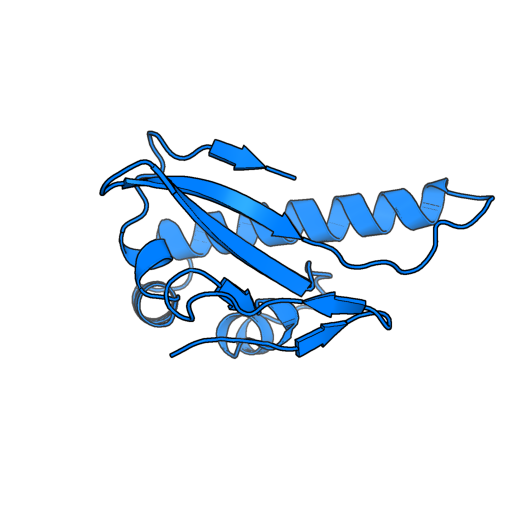0 9.376 1.00 95.12 88 ILE A N 1
ATOM 678 C CA . ILE A 1 88 ? 1.943 -4.007 10.311 1.00 95.12 88 ILE A CA 1
ATOM 679 C C . ILE A 1 88 ? 0.513 -4.143 10.856 1.00 95.12 88 ILE A C 1
ATOM 681 O O . ILE A 1 88 ? 0.309 -4.042 12.065 1.00 95.12 88 ILE A O 1
ATOM 685 N N . LEU A 1 89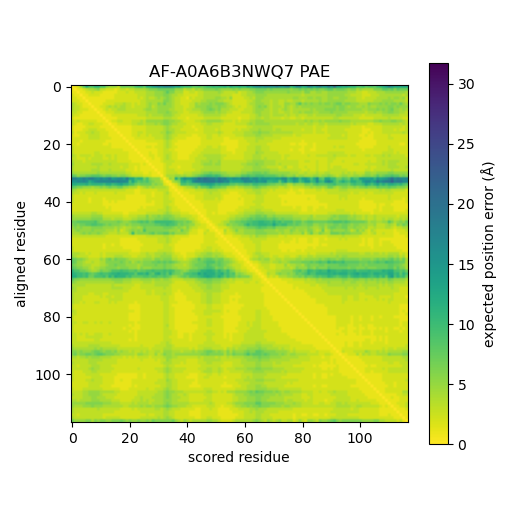 ? -0.480 -4.429 10.004 1.00 95.44 89 LEU A N 1
ATOM 686 C CA . LEU A 1 89 ? -1.880 -4.600 10.428 1.00 95.44 89 LEU A CA 1
ATOM 687 C C . LEU A 1 89 ? -2.066 -5.789 11.389 1.00 95.44 89 LEU A C 1
ATOM 689 O O . LEU A 1 89 ? -2.900 -5.724 12.300 1.00 95.44 89 LEU A O 1
ATOM 693 N N . LEU A 1 90 ? -1.254 -6.837 11.212 1.00 96.00 90 LEU A N 1
ATOM 694 C CA . LEU A 1 90 ? -1.134 -8.000 12.100 1.00 96.00 90 LEU A CA 1
ATOM 695 C C . LEU A 1 90 ? -0.197 -7.773 13.300 1.00 96.00 90 LEU A C 1
ATOM 697 O O . LEU A 1 90 ? 0.078 -8.722 14.034 1.00 96.00 90 LEU A O 1
ATOM 701 N N . GLU A 1 91 ? 0.313 -6.553 13.488 1.00 95.12 91 GLU A N 1
ATOM 702 C CA . GLU A 1 91 ? 1.182 -6.151 14.605 1.00 95.12 91 GLU 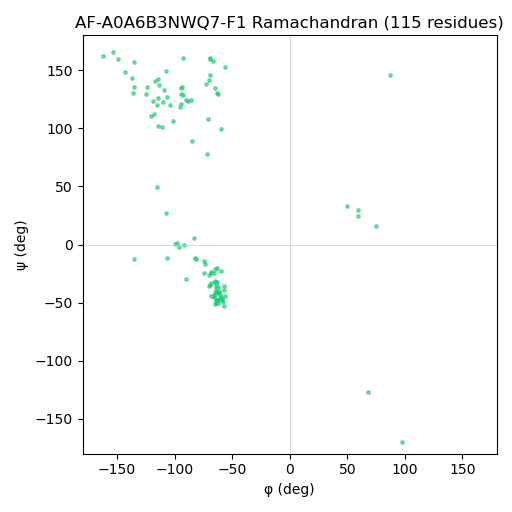A CA 1
ATOM 703 C C . GLU A 1 91 ? 2.494 -6.958 14.687 1.00 95.12 91 GLU A C 1
ATOM 705 O O . GLU A 1 91 ? 3.130 -7.053 15.735 1.00 95.12 91 GLU A O 1
ATOM 710 N N . ARG A 1 92 ? 2.950 -7.520 13.558 1.00 93.81 92 ARG A N 1
ATOM 711 C CA . ARG A 1 92 ? 4.202 -8.297 13.459 1.00 93.81 92 ARG A CA 1
ATOM 712 C C . ARG A 1 92 ? 5.459 -7.433 13.517 1.00 93.81 92 ARG A C 1
ATOM 714 O O . ARG A 1 92 ? 6.529 -7.954 13.809 1.00 93.81 92 ARG A O 1
ATOM 721 N N . HIS A 1 93 ? 5.307 -6.131 13.297 1.00 89.44 93 HIS A N 1
ATOM 722 C CA . HIS A 1 93 ? 6.340 -5.118 13.506 1.00 89.44 93 HIS A CA 1
ATOM 723 C C . HIS A 1 93 ? 6.052 -4.254 14.741 1.00 89.44 93 HIS A C 1
ATOM 725 O O . HIS A 1 93 ? 6.453 -3.102 14.774 1.00 89.44 93 HIS A O 1
ATOM 731 N N . GLY A 1 94 ? 5.335 -4.788 15.733 1.00 91.38 94 GLY A N 1
ATOM 732 C CA . GLY A 1 94 ? 4.994 -4.068 16.957 1.00 91.38 94 GLY A CA 1
ATOM 733 C C . GLY A 1 94 ? 3.704 -3.238 16.845 1.00 91.38 94 GLY A C 1
ATOM 734 O O . GLY A 1 94 ? 3.368 -2.720 15.772 1.00 91.38 94 GLY A O 1
ATOM 735 N N . PRO A 1 95 ? 2.929 -3.125 17.940 1.00 94.06 95 PRO A N 1
ATOM 736 C CA . PRO A 1 95 ? 1.659 -2.396 17.956 1.00 94.06 95 PRO A CA 1
ATOM 737 C C . PRO A 1 95 ? 1.822 -0.884 17.728 1.00 94.06 95 PRO A C 1
ATOM 739 O O . PRO A 1 95 ? 0.890 -0.223 17.270 1.00 94.06 95 PRO A O 1
ATOM 742 N N . GLU A 1 96 ? 2.987 -0.317 18.034 1.00 94.31 96 GLU A N 1
ATOM 743 C CA . GLU A 1 96 ? 3.329 1.087 17.803 1.00 94.31 96 GLU A CA 1
ATOM 744 C C . GLU A 1 96 ? 3.287 1.457 16.319 1.00 94.31 96 GLU A C 1
ATOM 746 O O . GLU A 1 96 ? 2.716 2.489 15.968 1.00 94.31 96 GLU A O 1
ATOM 751 N N . ASN A 1 97 ? 3.773 0.577 15.441 1.00 93.75 97 ASN A N 1
ATOM 752 C CA . ASN A 1 97 ? 3.773 0.826 14.003 1.00 93.75 97 ASN A CA 1
ATOM 753 C C . ASN A 1 97 ? 2.356 0.809 13.426 1.00 93.75 97 ASN A C 1
ATOM 755 O O . ASN A 1 97 ? 2.029 1.621 12.566 1.00 93.75 97 ASN A O 1
ATOM 759 N N . LYS A 1 98 ? 1.466 -0.038 13.956 1.00 94.94 98 LYS A N 1
ATOM 760 C CA . LYS A 1 98 ? 0.044 -0.001 13.592 1.00 94.94 98 LYS A CA 1
ATOM 761 C C . LYS A 1 98 ? -0.623 1.301 14.028 1.00 94.94 98 LYS A C 1
ATOM 763 O O . LYS A 1 98 ? -1.393 1.866 13.262 1.00 94.94 98 LYS A O 1
ATOM 768 N N . ARG A 1 99 ? -0.316 1.801 15.230 1.00 94.81 99 ARG A N 1
ATOM 769 C CA . ARG A 1 99 ? -0.850 3.082 15.741 1.00 94.81 99 ARG A CA 1
ATOM 770 C C . ARG A 1 99 ? -0.310 4.301 14.994 1.00 94.81 99 ARG A C 1
ATOM 772 O O . ARG A 1 99 ? -0.955 5.344 15.017 1.00 94.81 99 ARG A O 1
ATOM 779 N N . ALA A 1 100 ? 0.852 4.170 14.360 1.00 93.94 100 ALA A N 1
ATOM 780 C CA . ALA A 1 100 ? 1.446 5.202 13.520 1.00 93.94 100 ALA A CA 1
ATOM 781 C C . ALA A 1 100 ? 0.861 5.239 12.093 1.00 93.94 100 ALA A C 1
ATOM 783 O O . ALA A 1 100 ? 1.092 6.209 11.374 1.00 93.94 100 ALA A O 1
ATOM 784 N N . LEU A 1 101 ? 0.090 4.224 11.674 1.00 95.94 101 LEU A N 1
ATOM 785 C CA . LEU A 1 101 ? -0.628 4.266 10.398 1.00 95.94 101 LEU A CA 1
ATOM 786 C C . LEU A 1 101 ? -1.736 5.334 10.411 1.00 95.94 101 LEU A C 1
ATOM 788 O O . LEU A 1 101 ? -2.260 5.667 11.477 1.00 95.94 101 LEU A O 1
ATOM 792 N N . PRO A 1 102 ? -2.176 5.817 9.239 1.00 96.56 102 PRO A N 1
ATOM 793 C CA . PRO A 1 102 ? -3.344 6.685 9.145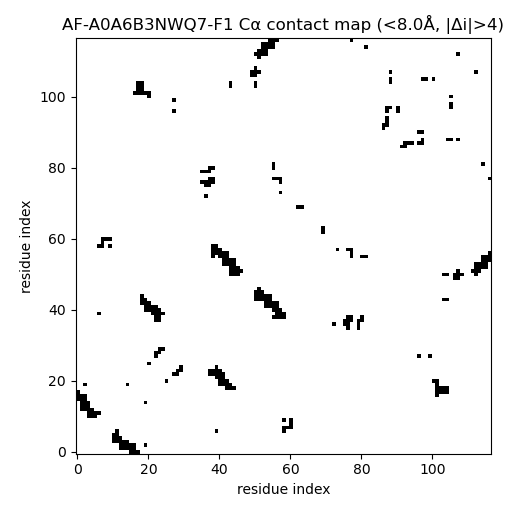 1.00 96.56 102 PRO A CA 1
ATOM 794 C C . PRO A 1 102 ? -4.611 6.062 9.746 1.00 96.56 102 PRO A C 1
ATOM 796 O O . PRO A 1 102 ? -4.768 4.840 9.789 1.00 96.56 102 PRO A O 1
ATOM 799 N N . ALA A 1 103 ? -5.534 6.908 10.212 1.00 95.81 103 ALA A N 1
ATOM 800 C CA . ALA A 1 103 ? -6.667 6.480 11.034 1.00 95.81 103 ALA A CA 1
ATOM 801 C C . ALA A 1 103 ? -7.559 5.409 10.375 1.00 95.81 103 ALA A C 1
ATOM 803 O O . ALA A 1 103 ? -8.027 4.502 11.069 1.00 95.81 103 ALA A O 1
ATOM 804 N N . ASP A 1 104 ? -7.761 5.458 9.056 1.00 96.12 104 ASP A N 1
ATOM 805 C CA . ASP A 1 104 ? -8.580 4.458 8.363 1.00 96.12 104 ASP A CA 1
ATOM 806 C C . ASP A 1 104 ? -7.884 3.095 8.329 1.00 96.12 104 ASP A C 1
ATOM 808 O O . ASP A 1 104 ? -8.523 2.063 8.536 1.00 96.12 104 ASP A O 1
ATOM 812 N N . PHE A 1 105 ? -6.556 3.070 8.197 1.00 96.38 105 PHE A N 1
ATOM 813 C CA . PHE A 1 105 ? -5.776 1.831 8.204 1.00 96.38 105 PHE A CA 1
ATOM 814 C C . PHE A 1 105 ? -5.862 1.105 9.546 1.00 96.38 105 PHE A C 1
ATOM 816 O O . PHE A 1 105 ? -5.929 -0.124 9.591 1.00 96.38 105 PHE A O 1
ATOM 823 N N . GLN A 1 106 ? -5.934 1.853 10.649 1.00 93.94 106 GLN A N 1
ATOM 824 C CA . GLN A 1 106 ? -6.079 1.287 11.993 1.00 93.94 106 GLN A CA 1
ATOM 825 C C . GLN A 1 106 ? -7.416 0.554 12.191 1.00 93.94 106 GLN A C 1
ATOM 827 O O . GLN A 1 106 ? -7.534 -0.288 13.081 1.00 93.94 106 GLN A O 1
ATOM 832 N N . ARG A 1 107 ? -8.421 0.858 11.358 1.00 91.88 107 ARG A N 1
ATOM 833 C CA . ARG A 1 107 ? -9.781 0.302 11.419 1.00 91.88 107 ARG A CA 1
ATOM 834 C C . ARG A 1 107 ? -10.018 -0.857 10.448 1.00 91.88 107 ARG A C 1
ATOM 836 O O . ARG A 1 107 ? -11.134 -1.377 10.388 1.00 91.88 107 ARG A O 1
ATOM 843 N N . ILE A 1 108 ? -9.004 -1.255 9.680 1.00 94.69 108 ILE A N 1
ATOM 844 C CA . ILE A 1 108 ? -9.132 -2.292 8.655 1.00 94.69 108 ILE A CA 1
ATOM 845 C C . ILE A 1 108 ? -9.460 -3.647 9.277 1.00 94.69 108 ILE A C 1
ATOM 847 O O . ILE A 1 108 ? -8.822 -4.103 10.227 1.00 94.69 108 ILE A O 1
ATOM 851 N N . ARG A 1 109 ? -10.424 -4.337 8.663 1.00 93.88 109 ARG A N 1
ATOM 852 C CA . ARG A 1 109 ? -10.710 -5.746 8.926 1.00 93.88 109 ARG A CA 1
ATOM 853 C C . ARG A 1 109 ? -10.104 -6.593 7.816 1.00 93.88 109 ARG A C 1
ATOM 855 O O . ARG A 1 109 ? -10.633 -6.657 6.712 1.00 93.88 109 ARG A O 1
ATOM 862 N N . LEU A 1 110 ? -9.008 -7.285 8.127 1.00 94.12 110 LEU A N 1
ATOM 863 C CA . LEU A 1 110 ? -8.308 -8.145 7.162 1.00 94.12 110 LEU A CA 1
ATOM 864 C C . LEU A 1 110 ? -9.186 -9.273 6.592 1.00 94.12 110 LEU A C 1
ATOM 866 O O . LEU A 1 110 ? -8.906 -9.770 5.510 1.00 94.12 110 LEU A O 1
ATOM 870 N N . SER A 1 111 ? -10.255 -9.664 7.292 1.00 93.81 111 SER A N 1
ATOM 871 C CA . SER A 1 111 ? -11.197 -10.690 6.833 1.00 93.81 111 SER A CA 1
ATOM 872 C C . SER A 1 111 ? -12.141 -10.229 5.717 1.00 93.81 111 SER A C 1
ATOM 874 O O . SER A 1 111 ? -12.824 -11.070 5.140 1.00 93.81 111 SER A O 1
ATOM 876 N N . SER A 1 112 ? -12.243 -8.923 5.452 1.00 93.31 112 SER A N 1
ATOM 877 C CA . SER A 1 112 ? -13.196 -8.362 4.480 1.00 93.31 112 SER A CA 1
ATOM 878 C C . SER A 1 112 ? -12.605 -7.308 3.543 1.00 93.31 112 SER A C 1
ATOM 880 O O . SER A 1 112 ? -13.250 -6.965 2.556 1.00 93.31 112 SER A O 1
ATOM 882 N N . VAL A 1 113 ? -11.402 -6.799 3.819 1.00 96.56 113 VAL A N 1
ATOM 883 C CA . VAL A 1 113 ? -10.736 -5.815 2.958 1.00 96.56 113 VAL A CA 1
ATOM 884 C C . VAL A 1 113 ? -10.222 -6.460 1.667 1.00 96.56 113 VAL A C 1
ATOM 886 O O . VAL A 1 113 ? -9.646 -7.548 1.683 1.00 96.56 113 VAL A O 1
ATOM 889 N N . ALA A 1 114 ? -10.395 -5.774 0.540 1.00 97.31 114 ALA A N 1
ATOM 890 C CA . ALA A 1 114 ? -9.800 -6.161 -0.730 1.00 97.31 114 ALA A CA 1
ATOM 891 C C . ALA A 1 114 ? -8.462 -5.442 -0.949 1.00 97.31 114 ALA A C 1
ATOM 893 O O . ALA A 1 114 ? -8.358 -4.231 -0.773 1.00 97.31 114 ALA A O 1
ATOM 894 N N . PHE A 1 115 ? -7.453 -6.175 -1.408 1.00 97.56 115 PHE A N 1
ATOM 895 C CA . PHE A 1 115 ? -6.178 -5.605 -1.840 1.00 97.56 115 PHE A CA 1
ATOM 896 C C . PHE A 1 115 ? -6.213 -5.383 -3.358 1.00 97.56 115 PHE A C 1
ATOM 898 O O . PHE A 1 115 ? -6.590 -6.287 -4.108 1.00 97.56 115 PHE A O 1
ATOM 905 N N . LYS A 1 116 ? -5.857 -4.179 -3.811 1.00 97.44 116 LYS A N 1
ATOM 906 C CA . LYS A 1 116 ? -5.775 -3.786 -5.224 1.00 97.44 116 LYS A CA 1
ATOM 907 C C . LYS A 1 116 ? -4.326 -3.411 -5.536 1.00 97.44 116 LYS A C 1
ATOM 909 O O . LYS A 1 116 ? -3.828 -2.431 -4.983 1.00 97.44 116 LYS A O 1
ATOM 914 N N . LEU A 1 117 ? -3.674 -4.224 -6.366 1.00 92.19 117 LEU A N 1
ATOM 915 C CA . LEU A 1 117 ? -2.291 -4.064 -6.826 1.00 92.19 117 LEU A CA 1
ATOM 916 C C . LEU A 1 117 ? -2.260 -3.740 -8.318 1.00 92.19 117 LEU A C 1
ATOM 918 O O . LEU A 1 117 ? -3.198 -4.196 -9.016 1.00 92.19 117 LEU A O 1
#

Nearest PDB structures (foldseek):
  4mfz-assembly1_A  TM=5.000E-01  e=7.062E+00  Nonomuraea gerenzanensis

Radius of gyration: 14.28 Å; Cα contacts (8 Å, |Δi|>4): 180; chains: 1; bounding box: 37×28×43 Å